Protein AF-A0A349JDR9-F1 (afdb_monomer_lite)

pLDDT: mean 91.57, std 7.96, range [58.31, 98.31]

Structure (mmCIF, N/CA/C/O backbone):
data_AF-A0A349JDR9-F1
#
_entry.id   AF-A0A349JDR9-F1
#
loop_
_atom_site.group_PDB
_atom_site.id
_atom_site.type_symbol
_atom_site.label_atom_id
_atom_site.label_alt_id
_atom_site.label_comp_id
_atom_site.label_asym_id
_atom_site.label_entity_id
_atom_site.label_seq_id
_atom_site.pdbx_PDB_ins_code
_atom_site.Cartn_x
_atom_site.Cartn_y
_atom_site.Cartn_z
_atom_site.occupancy
_atom_site.B_iso_or_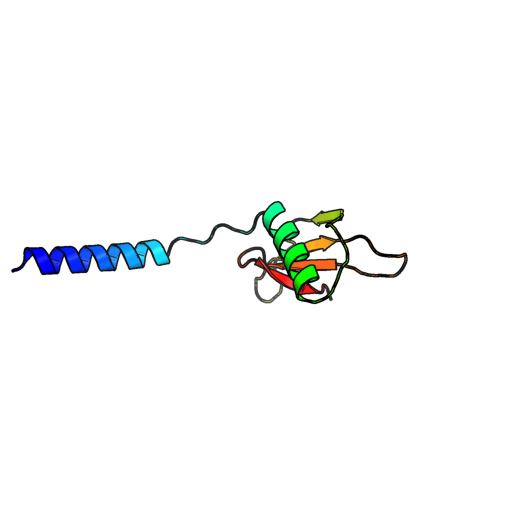equiv
_atom_site.auth_seq_id
_atom_site.auth_comp_id
_atom_site.auth_asym_id
_atom_site.auth_atom_id
_atom_site.pdbx_PDB_model_num
ATOM 1 N N . MET A 1 1 ? -25.700 -19.852 43.201 1.00 58.31 1 MET A N 1
ATOM 2 C CA . MET A 1 1 ? -26.040 -19.527 41.798 1.00 58.31 1 MET A CA 1
ATOM 3 C C . MET A 1 1 ? -25.676 -18.107 41.315 1.00 58.31 1 MET A C 1
ATOM 5 O O . MET A 1 1 ? -25.429 -17.999 40.122 1.00 58.31 1 MET A O 1
ATOM 9 N N . PRO A 1 2 ? -25.545 -17.032 42.132 1.00 69.75 2 PRO A N 1
ATOM 10 C CA . PRO A 1 2 ? -25.261 -15.688 41.583 1.00 69.75 2 PRO A CA 1
ATOM 11 C C . PRO A 1 2 ? -23.809 -15.485 41.102 1.00 69.75 2 PRO A C 1
ATOM 13 O O . PRO A 1 2 ? -23.560 -14.681 40.209 1.00 69.75 2 PRO A O 1
ATOM 16 N N . ARG A 1 3 ? -22.842 -16.245 41.643 1.00 76.75 3 ARG A N 1
ATOM 17 C CA . ARG A 1 3 ? -21.420 -16.156 41.252 1.00 76.75 3 ARG A CA 1
ATOM 18 C C . ARG A 1 3 ? -21.167 -16.539 39.792 1.00 76.75 3 ARG A C 1
ATOM 20 O O . ARG A 1 3 ? -20.358 -15.901 39.132 1.00 76.75 3 ARG A O 1
ATOM 27 N N . 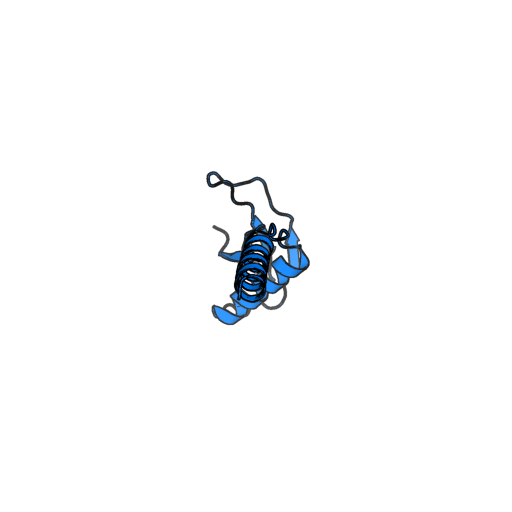THR A 1 4 ? -21.863 -17.554 39.287 1.00 79.75 4 THR A N 1
ATOM 28 C CA . THR A 1 4 ? -21.659 -18.064 37.925 1.00 79.75 4 THR A CA 1
ATOM 29 C C . THR A 1 4 ? -22.161 -17.074 36.873 1.00 79.75 4 THR A C 1
ATOM 31 O O . THR A 1 4 ? -21.489 -16.850 35.873 1.00 79.75 4 THR A O 1
ATOM 34 N N . ALA A 1 5 ? -23.299 -16.421 37.134 1.00 80.88 5 ALA A N 1
ATOM 35 C CA . ALA A 1 5 ? -23.850 -15.388 36.258 1.00 80.88 5 ALA A CA 1
ATOM 36 C C . ALA A 1 5 ? -22.953 -14.138 36.203 1.00 80.88 5 ALA A C 1
ATOM 38 O O . ALA A 1 5 ? -22.698 -13.613 35.124 1.00 80.88 5 ALA A O 1
ATOM 39 N N . ALA A 1 6 ? -22.409 -13.706 37.348 1.00 85.31 6 ALA A N 1
ATOM 40 C CA . ALA A 1 6 ? -21.496 -12.563 37.409 1.00 85.31 6 ALA A CA 1
ATOM 41 C C . ALA A 1 6 ? -20.190 -12.801 36.624 1.00 85.31 6 ALA A C 1
ATOM 43 O O . ALA A 1 6 ? -19.720 -11.906 35.924 1.00 85.31 6 ALA A O 1
ATOM 44 N N . LEU A 1 7 ? -19.630 -14.015 36.692 1.00 89.75 7 LEU A N 1
ATOM 45 C CA . LEU A 1 7 ? -18.429 -14.385 35.934 1.00 89.75 7 LEU A CA 1
ATOM 46 C C . LEU A 1 7 ? -18.678 -14.414 34.420 1.00 89.75 7 LEU A C 1
ATOM 48 O O . LEU A 1 7 ? -17.830 -13.964 33.656 1.00 89.75 7 LEU A O 1
ATOM 52 N N . LEU A 1 8 ? -19.848 -14.894 33.990 1.00 89.12 8 LEU A N 1
ATOM 53 C CA . LEU A 1 8 ? -20.252 -14.895 32.581 1.00 89.12 8 LEU A CA 1
ATOM 54 C C . LEU A 1 8 ? -20.396 -13.475 32.026 1.00 89.12 8 LEU A C 1
ATOM 56 O O . LEU A 1 8 ? -19.863 -13.180 30.960 1.00 89.12 8 LEU A O 1
ATOM 60 N N . VAL A 1 9 ? -21.056 -12.581 32.765 1.00 89.31 9 VAL A N 1
ATOM 61 C CA . VAL A 1 9 ? -21.205 -11.171 32.367 1.00 89.31 9 VAL A CA 1
ATOM 62 C C . VAL A 1 9 ? -19.842 -10.485 32.256 1.00 89.31 9 VAL A C 1
ATOM 64 O O . VAL A 1 9 ? -19.586 -9.789 31.275 1.00 89.31 9 VAL A O 1
ATOM 67 N N . LEU A 1 10 ? -18.942 -10.723 33.214 1.00 88.94 10 LEU A N 1
ATOM 68 C CA . LEU A 1 10 ? -17.587 -10.176 33.175 1.00 88.94 10 LEU A CA 1
ATOM 69 C C . LEU A 1 10 ? -16.786 -10.707 31.975 1.00 88.94 10 LEU A C 1
ATOM 71 O O . LEU A 1 10 ? -16.118 -9.929 31.299 1.00 88.94 10 LEU A O 1
ATOM 75 N N . ALA A 1 11 ? -16.879 -12.006 31.678 1.00 88.06 11 ALA A N 1
ATOM 76 C CA . ALA A 1 11 ? -16.202 -12.610 30.532 1.00 88.06 11 ALA A CA 1
ATOM 77 C C . ALA A 1 11 ? -16.704 -12.034 29.198 1.00 88.06 11 ALA A C 1
ATOM 79 O O . ALA A 1 11 ? -15.896 -11.717 28.329 1.00 88.06 11 ALA A O 1
ATOM 80 N N . VAL A 1 12 ? -18.019 -11.839 29.050 1.00 88.81 12 VAL A N 1
ATOM 81 C CA . VAL A 1 12 ? -18.607 -11.210 27.857 1.00 88.81 12 VAL A CA 1
ATOM 82 C C . VAL A 1 12 ? -18.145 -9.759 27.717 1.00 88.81 12 VAL A C 1
ATOM 84 O O . VAL A 1 12 ? -17.732 -9.356 26.633 1.00 88.81 12 VAL A O 1
ATOM 87 N N . LEU A 1 13 ? -18.137 -8.988 28.808 1.00 86.25 13 LEU A N 1
ATOM 88 C CA . LEU A 1 13 ? -17.634 -7.612 28.796 1.00 86.25 13 LEU A CA 1
ATOM 89 C C . LEU A 1 13 ? -16.155 -7.541 28.392 1.00 86.25 13 LEU A C 1
ATOM 91 O O . LEU A 1 13 ? -15.802 -6.682 27.589 1.00 86.25 13 LEU A O 1
ATOM 95 N N . LEU A 1 14 ? -15.311 -8.460 28.877 1.00 85.62 14 LEU A N 1
ATOM 96 C CA . LEU A 1 14 ? -13.904 -8.537 28.463 1.00 85.62 14 LEU A CA 1
ATOM 97 C C . LEU A 1 14 ? -13.736 -8.852 26.969 1.00 85.62 14 LEU A C 1
ATOM 99 O O . LEU A 1 14 ? -12.837 -8.316 26.328 1.00 85.62 14 LEU A O 1
ATOM 103 N N . GLN A 1 15 ? -14.591 -9.705 26.400 1.00 84.94 15 GLN A N 1
ATOM 104 C CA . GLN A 1 15 ? -14.548 -10.014 24.965 1.00 84.94 15 GLN A CA 1
ATOM 105 C C . GLN A 1 15 ? -14.952 -8.799 24.116 1.00 84.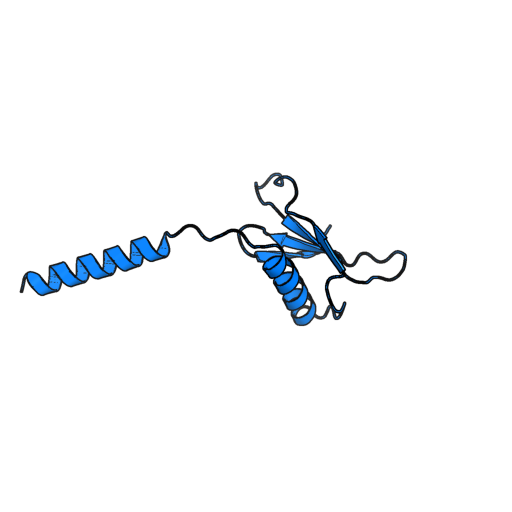94 15 GLN A C 1
ATOM 107 O O . GLN A 1 15 ? -14.328 -8.526 23.092 1.00 84.94 15 GLN A O 1
ATOM 112 N N . ILE A 1 16 ? -15.949 -8.027 24.564 1.00 81.44 16 ILE A N 1
ATOM 113 C CA . ILE A 1 16 ? -16.388 -6.805 23.872 1.00 81.44 16 ILE A CA 1
ATOM 114 C C . ILE A 1 16 ? -15.289 -5.737 23.912 1.00 81.44 16 ILE A C 1
ATOM 116 O O . ILE A 1 16 ? -14.991 -5.125 22.889 1.00 81.44 16 ILE A O 1
ATOM 120 N N . THR A 1 17 ? -14.644 -5.523 25.063 1.00 80.81 17 THR A N 1
ATOM 121 C CA . THR A 1 17 ? -13.585 -4.508 25.175 1.00 80.81 17 THR A CA 1
ATOM 122 C C . THR A 1 17 ? -12.327 -4.882 24.393 1.00 80.81 17 THR A C 1
ATOM 124 O O . THR A 1 17 ? -11.691 -3.995 23.825 1.00 80.81 17 THR A O 1
ATOM 127 N N . ALA A 1 18 ? -11.999 -6.174 24.286 1.00 74.50 18 ALA A N 1
ATOM 128 C CA . ALA A 1 18 ? -10.919 -6.653 23.426 1.00 74.50 18 ALA A CA 1
ATOM 129 C C . ALA A 1 18 ? -11.221 -6.442 21.929 1.00 74.50 18 ALA A C 1
ATOM 131 O O . ALA A 1 18 ? -10.335 -6.051 21.171 1.00 74.50 18 ALA A O 1
ATOM 132 N N . ALA A 1 19 ? -12.473 -6.627 21.498 1.00 72.88 19 ALA A N 1
ATOM 133 C CA . ALA A 1 19 ? -12.884 -6.414 20.107 1.00 72.88 19 ALA A CA 1
ATOM 134 C C . ALA A 1 19 ? -12.893 -4.931 19.679 1.00 72.88 19 ALA A C 1
ATOM 136 O O . ALA A 1 19 ? -12.839 -4.636 18.486 1.00 72.88 19 ALA A O 1
ATOM 137 N N . CYS A 1 20 ? -12.942 -3.996 20.633 1.00 75.56 20 CYS A N 1
ATOM 138 C CA . CYS A 1 20 ? -12.933 -2.553 20.375 1.00 75.56 20 CYS A CA 1
ATOM 139 C C . CYS A 1 20 ? -11.537 -1.916 20.419 1.00 75.56 20 CYS A C 1
ATOM 141 O O . CYS A 1 20 ? -11.434 -0.688 20.371 1.00 75.56 20 CYS A O 1
ATOM 143 N N . GLN A 1 21 ? -10.460 -2.701 20.526 1.00 74.19 21 GLN A N 1
ATOM 144 C CA . GLN A 1 21 ? -9.123 -2.117 20.510 1.00 74.19 21 GLN A CA 1
ATOM 145 C C . GLN A 1 21 ? -8.844 -1.460 19.148 1.00 74.19 21 GLN A C 1
ATOM 147 O O . GLN A 1 21 ? -9.071 -2.083 18.106 1.00 74.19 21 GLN A O 1
ATOM 152 N N . PRO A 1 22 ? -8.358 -0.204 19.128 1.00 75.75 22 PRO A N 1
ATOM 153 C CA . PRO A 1 22 ? -8.024 0.467 17.884 1.00 75.75 22 PRO A CA 1
ATOM 154 C C . PRO A 1 22 ? -6.936 -0.332 17.171 1.00 75.75 22 PRO A C 1
ATOM 156 O O . PRO A 1 22 ? -5.878 -0.618 17.735 1.00 75.75 22 PRO A O 1
ATOM 159 N N . ARG A 1 23 ? -7.208 -0.713 15.921 1.00 79.88 23 ARG A N 1
ATOM 160 C CA . ARG A 1 23 ? -6.222 -1.390 15.084 1.00 79.88 23 ARG A CA 1
ATOM 161 C C . ARG A 1 23 ? -5.035 -0.451 14.886 1.00 79.88 23 ARG A C 1
ATOM 163 O O . ARG A 1 23 ? -5.219 0.710 14.523 1.00 79.88 23 ARG A O 1
ATOM 170 N N . MET A 1 24 ? -3.825 -0.952 15.120 1.00 88.12 24 MET A N 1
ATOM 171 C CA . MET A 1 24 ? -2.625 -0.188 14.796 1.00 88.12 24 MET A CA 1
ATOM 172 C C . MET A 1 24 ? -2.566 0.061 13.281 1.00 88.12 24 MET A C 1
ATOM 174 O O . MET A 1 24 ? -2.882 -0.852 12.511 1.00 88.12 24 MET A O 1
ATOM 178 N N . PRO A 1 25 ? -2.164 1.266 12.843 1.00 91.56 25 PRO A N 1
ATOM 179 C CA . PRO A 1 25 ? -1.951 1.538 11.431 1.00 91.56 25 PRO A CA 1
ATOM 180 C C . PRO A 1 25 ? -0.912 0.592 10.829 1.00 91.56 25 PRO A C 1
ATOM 182 O O . PRO A 1 25 ? 0.060 0.216 11.485 1.00 91.56 25 PRO A O 1
ATOM 185 N N . VAL A 1 26 ? -1.104 0.269 9.556 1.00 96.56 26 VAL A N 1
ATOM 186 C CA . VAL A 1 26 ? -0.179 -0.523 8.748 1.00 96.56 26 VAL A CA 1
ATOM 187 C C . VAL A 1 26 ? 1.156 0.205 8.654 1.00 96.56 26 VAL A C 1
ATOM 189 O O . VAL A 1 26 ? 1.235 1.354 8.210 1.00 96.56 26 VAL A O 1
ATOM 192 N N . THR A 1 27 ? 2.219 -0.484 9.048 1.00 97.56 27 THR A N 1
ATOM 193 C CA . THR A 1 27 ? 3.598 -0.011 8.937 1.00 97.56 27 THR A CA 1
ATOM 194 C C . THR A 1 27 ? 4.107 -0.093 7.496 1.00 97.56 27 THR A C 1
ATOM 196 O O . THR A 1 27 ? 3.572 -0.813 6.654 1.00 97.56 27 THR A O 1
ATOM 199 N N . ARG A 1 28 ? 5.222 0.590 7.207 1.00 97.88 28 ARG A N 1
ATOM 200 C CA . ARG A 1 28 ? 5.891 0.521 5.895 1.00 97.88 28 ARG A CA 1
ATOM 201 C C . ARG A 1 28 ? 6.206 -0.922 5.469 1.00 97.88 28 ARG A C 1
ATOM 203 O O . ARG A 1 28 ? 6.020 -1.273 4.309 1.00 97.88 28 ARG A O 1
ATOM 210 N N . ILE A 1 29 ? 6.692 -1.743 6.403 1.00 97.75 29 ILE A N 1
ATOM 211 C CA . ILE A 1 29 ? 7.095 -3.134 6.138 1.00 97.75 29 ILE A CA 1
ATOM 212 C C . ILE A 1 29 ? 5.868 -3.998 5.836 1.00 97.75 29 ILE A C 1
ATOM 214 O O . ILE A 1 29 ? 5.883 -4.801 4.900 1.00 97.75 29 ILE A O 1
ATOM 218 N N . GLU A 1 30 ? 4.789 -3.811 6.594 1.00 98.12 30 GLU A N 1
ATOM 219 C CA . GLU A 1 30 ? 3.525 -4.509 6.358 1.00 98.12 30 GLU A CA 1
ATOM 220 C C . GLU A 1 30 ? 2.900 -4.098 5.024 1.00 98.12 30 GLU A C 1
ATOM 222 O O . GLU A 1 30 ? 2.411 -4.964 4.307 1.00 98.12 30 GLU A O 1
ATOM 227 N N . ALA A 1 31 ? 2.978 -2.819 4.641 1.00 98.31 31 ALA A N 1
ATOM 228 C CA . ALA A 1 31 ? 2.505 -2.350 3.342 1.00 98.31 31 ALA A CA 1
ATOM 229 C C . ALA A 1 31 ? 3.268 -3.009 2.179 1.00 98.31 31 ALA A C 1
ATOM 231 O O . ALA A 1 31 ? 2.648 -3.536 1.255 1.00 98.31 31 ALA A O 1
ATOM 232 N N . ALA A 1 32 ? 4.602 -3.052 2.246 1.00 98.31 32 ALA A N 1
ATOM 233 C CA . ALA A 1 32 ? 5.427 -3.727 1.243 1.00 98.31 32 ALA A CA 1
ATOM 234 C C . ALA A 1 32 ? 5.101 -5.232 1.150 1.00 98.31 32 ALA A C 1
ATOM 236 O O . ALA A 1 32 ? 4.931 -5.777 0.057 1.00 98.31 32 ALA A O 1
ATOM 237 N N . SER A 1 33 ? 4.942 -5.889 2.303 1.00 98.00 33 SER A N 1
ATOM 238 C CA . SER A 1 33 ? 4.595 -7.314 2.386 1.00 98.00 33 SER A CA 1
ATOM 239 C C . SER A 1 33 ? 3.191 -7.597 1.845 1.00 98.00 33 SER A C 1
ATOM 241 O O . SER A 1 33 ? 2.997 -8.552 1.095 1.00 98.00 33 SER A O 1
ATOM 243 N N . ALA A 1 34 ? 2.213 -6.751 2.177 1.00 98.00 34 ALA A N 1
ATOM 244 C CA . ALA A 1 34 ? 0.841 -6.855 1.692 1.00 98.00 34 ALA A CA 1
ATOM 245 C C . ALA A 1 34 ? 0.767 -6.687 0.171 1.00 98.00 34 ALA A C 1
ATOM 247 O O . ALA A 1 34 ? 0.122 -7.495 -0.495 1.00 98.00 34 ALA A O 1
ATOM 248 N N . ALA A 1 35 ? 1.477 -5.699 -0.384 1.00 98.19 35 ALA A N 1
ATOM 249 C CA . ALA A 1 35 ? 1.562 -5.497 -1.827 1.00 98.19 35 ALA A CA 1
ATOM 250 C C . ALA A 1 35 ? 2.184 -6.710 -2.533 1.00 98.19 35 ALA A C 1
ATOM 252 O O . ALA A 1 35 ? 1.604 -7.218 -3.487 1.00 98.19 35 ALA A O 1
ATOM 253 N N . ARG A 1 36 ? 3.314 -7.230 -2.037 1.00 97.81 36 ARG A N 1
ATOM 254 C CA . ARG A 1 36 ? 3.963 -8.425 -2.604 1.00 97.81 36 ARG A CA 1
ATOM 255 C C . ARG A 1 36 ? 3.049 -9.651 -2.563 1.00 97.81 36 ARG A C 1
ATOM 257 O O . ARG A 1 36 ? 2.917 -10.355 -3.559 1.00 97.81 36 ARG A O 1
ATOM 264 N N . ASN A 1 37 ? 2.393 -9.892 -1.429 1.00 97.44 37 ASN A N 1
ATOM 265 C CA . A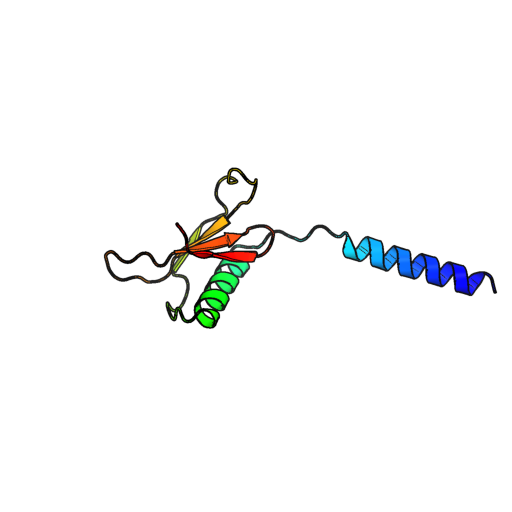SN A 1 37 ? 1.464 -11.011 -1.274 1.00 97.44 37 ASN A CA 1
ATOM 266 C C . ASN A 1 37 ? 0.259 -10.881 -2.208 1.00 97.44 37 ASN A C 1
ATOM 268 O O . ASN A 1 37 ? -0.172 -11.872 -2.795 1.00 97.44 37 ASN A O 1
ATOM 272 N N . TRP A 1 38 ? -0.269 -9.666 -2.368 1.00 97.56 38 TRP A N 1
ATOM 273 C CA . TRP A 1 38 ? -1.333 -9.387 -3.323 1.00 97.56 38 TRP A CA 1
ATOM 274 C C . TRP A 1 38 ? -0.879 -9.668 -4.759 1.00 97.56 38 TRP A C 1
ATOM 276 O O . TRP A 1 38 ? -1.552 -10.427 -5.445 1.00 97.56 38 TRP A O 1
ATOM 286 N N . CYS A 1 39 ? 0.286 -9.158 -5.170 1.00 96.56 39 CYS A N 1
ATOM 287 C CA . CYS A 1 39 ? 0.855 -9.386 -6.499 1.00 96.56 39 CYS A CA 1
ATOM 288 C C . CYS A 1 39 ? 1.003 -10.883 -6.815 1.00 96.56 39 CYS A C 1
ATOM 290 O O . CYS A 1 39 ? 0.571 -11.343 -7.867 1.00 96.56 39 CYS A O 1
ATOM 292 N N . LEU A 1 40 ? 1.548 -11.671 -5.881 1.00 96.00 40 LEU A N 1
ATOM 293 C CA . LEU A 1 40 ? 1.677 -13.123 -6.049 1.00 96.00 40 LEU A CA 1
ATOM 294 C C . LEU A 1 40 ? 0.318 -13.820 -6.178 1.00 96.00 40 LEU A C 1
ATOM 296 O O . LEU A 1 40 ? 0.162 -14.716 -7.003 1.00 96.00 40 LEU A O 1
ATOM 300 N N . ARG A 1 41 ? -0.664 -13.406 -5.371 1.00 96.88 41 ARG A N 1
ATOM 301 C CA . ARG A 1 41 ? -2.016 -13.972 -5.386 1.00 96.88 41 ARG A CA 1
ATOM 302 C C . ARG A 1 41 ? -2.775 -13.638 -6.672 1.00 96.88 41 ARG A C 1
ATOM 304 O O . ARG A 1 41 ? -3.510 -14.487 -7.159 1.00 96.88 41 ARG A O 1
ATOM 311 N N . ASP A 1 42 ? -2.616 -12.422 -7.188 1.00 96.06 42 ASP A N 1
ATOM 312 C CA . ASP A 1 42 ? -3.362 -11.901 -8.344 1.00 96.06 42 ASP A CA 1
ATOM 313 C C . ASP A 1 42 ? -2.686 -12.214 -9.694 1.00 96.06 42 ASP A C 1
ATOM 315 O O . ASP A 1 42 ? -3.178 -11.830 -10.749 1.00 96.06 42 ASP A O 1
ATOM 319 N N . GLY A 1 43 ? -1.560 -12.938 -9.685 1.00 95.12 43 GLY A N 1
ATOM 320 C CA . GLY A 1 43 ? -0.861 -13.338 -10.911 1.00 95.12 43 GLY A CA 1
ATOM 321 C C . GLY A 1 43 ? 0.048 -12.254 -11.500 1.00 95.12 43 GLY A C 1
ATOM 322 O O . GLY A 1 43 ? 0.316 -12.250 -12.699 1.00 95.12 43 GLY A O 1
ATOM 323 N N . HIS A 1 44 ? 0.561 -11.356 -10.661 1.00 93.81 44 HIS A N 1
ATOM 324 C CA . HIS A 1 44 ? 1.506 -10.297 -11.011 1.00 93.81 44 HIS A CA 1
ATOM 325 C C . HIS A 1 44 ? 2.907 -10.598 -10.440 1.00 93.81 44 HIS A C 1
ATOM 327 O O . HIS A 1 44 ? 3.269 -10.073 -9.387 1.00 93.81 44 HIS A O 1
ATOM 333 N N . PRO A 1 45 ? 3.740 -11.440 -11.082 1.00 92.00 45 PRO A N 1
ATOM 334 C CA . PRO A 1 45 ? 5.041 -11.849 -10.543 1.00 92.00 45 PRO A CA 1
ATOM 335 C C . PRO A 1 45 ? 6.120 -10.761 -10.718 1.00 92.00 45 PRO A C 1
ATOM 337 O O . PRO A 1 45 ? 7.159 -10.984 -11.329 1.00 92.00 45 PRO A O 1
ATOM 340 N N . TRP A 1 46 ? 5.888 -9.562 -10.182 1.00 94.31 46 TRP A N 1
ATOM 341 C CA . TRP A 1 46 ? 6.770 -8.395 -10.334 1.00 94.31 46 TRP A CA 1
ATOM 342 C C . TRP A 1 46 ? 8.014 -8.413 -9.433 1.00 94.31 46 TRP A C 1
ATOM 344 O O . TRP A 1 46 ? 8.803 -7.471 -9.459 1.00 94.31 46 TRP A O 1
ATOM 354 N N . GLY A 1 47 ? 8.195 -9.475 -8.646 1.00 94.12 47 GLY A N 1
ATOM 355 C CA . GLY A 1 47 ? 9.310 -9.620 -7.716 1.00 94.12 47 GLY A CA 1
ATOM 356 C C . GLY A 1 47 ? 9.123 -8.809 -6.434 1.00 94.12 47 GLY A C 1
ATOM 357 O O . GLY A 1 47 ? 8.005 -8.653 -5.935 1.00 94.12 47 GLY A O 1
ATOM 358 N N . ASP A 1 48 ? 10.235 -8.333 -5.879 1.00 96.38 48 ASP A N 1
ATOM 359 C CA . ASP A 1 48 ? 10.237 -7.598 -4.619 1.00 96.38 48 ASP A CA 1
ATOM 360 C C . ASP A 1 48 ? 9.968 -6.093 -4.829 1.00 96.38 48 ASP A C 1
ATOM 362 O O . ASP A 1 48 ? 10.346 -5.525 -5.860 1.00 96.38 48 ASP A O 1
ATOM 366 N N . PRO A 1 49 ? 9.311 -5.423 -3.862 1.00 97.19 49 PRO A N 1
ATOM 367 C CA . PRO A 1 49 ? 9.165 -3.973 -3.878 1.00 97.19 49 PRO A CA 1
ATOM 368 C C . PRO A 1 49 ? 10.520 -3.258 -3.903 1.00 97.19 49 PRO A C 1
ATOM 370 O O . PRO A 1 49 ? 11.409 -3.577 -3.116 1.00 97.19 49 PRO A O 1
ATOM 373 N N . VAL A 1 50 ? 10.647 -2.237 -4.750 1.00 97.31 50 VAL A N 1
ATOM 374 C CA . VAL A 1 50 ? 11.849 -1.385 -4.827 1.00 97.31 50 VAL A CA 1
ATOM 375 C C . VAL A 1 50 ? 11.740 -0.153 -3.941 1.00 97.31 50 VAL A C 1
ATOM 377 O O . VAL A 1 50 ? 12.740 0.369 -3.457 1.00 97.31 50 VAL A O 1
ATOM 380 N N . GLU A 1 51 ? 10.515 0.321 -3.717 1.00 97.44 51 GLU A N 1
ATOM 381 C CA . GLU A 1 51 ? 10.258 1.514 -2.925 1.00 97.44 51 GLU A CA 1
ATOM 382 C C . GLU A 1 51 ? 8.897 1.414 -2.239 1.00 97.44 51 GLU A C 1
ATOM 384 O O . GLU A 1 51 ? 7.923 0.909 -2.800 1.00 97.44 51 GLU A O 1
ATOM 389 N N . THR A 1 52 ? 8.815 1.926 -1.013 1.00 98.12 52 THR A N 1
ATOM 390 C CA . THR A 1 52 ? 7.548 2.124 -0.309 1.00 98.12 52 THR A CA 1
ATOM 391 C C . THR A 1 52 ? 7.518 3.516 0.298 1.00 98.12 52 THR A C 1
ATOM 393 O O . THR A 1 52 ? 8.179 3.794 1.304 1.00 98.12 52 THR A O 1
ATOM 396 N N . THR A 1 53 ? 6.748 4.397 -0.329 1.00 97.94 53 THR A N 1
ATOM 397 C CA . THR A 1 53 ? 6.543 5.772 0.121 1.00 97.94 53 THR A CA 1
ATOM 398 C C . THR A 1 53 ? 5.374 5.817 1.104 1.00 97.94 53 THR A C 1
ATOM 400 O O . THR A 1 53 ? 4.426 5.039 0.975 1.00 97.94 53 THR A O 1
ATOM 403 N N . GLY A 1 54 ? 5.473 6.715 2.093 1.00 94.38 54 GLY A N 1
ATOM 404 C CA . GLY A 1 54 ? 4.485 6.913 3.158 1.00 94.38 54 GLY A CA 1
ATOM 405 C C . GLY A 1 54 ? 3.041 7.046 2.669 1.00 94.38 54 GLY A C 1
ATOM 406 O O . GLY A 1 54 ? 2.822 7.319 1.485 1.00 94.38 54 GLY A O 1
ATOM 407 N N . PRO A 1 55 ? 2.054 6.893 3.570 1.00 95.19 55 PRO A N 1
ATOM 408 C CA . PRO A 1 55 ? 0.691 7.248 3.240 1.00 95.19 55 PRO A CA 1
ATOM 409 C C . PRO A 1 55 ? 0.657 8.713 2.810 1.00 95.19 55 PRO A C 1
ATOM 411 O O . PRO A 1 55 ? 1.164 9.570 3.534 1.00 95.19 55 PRO A O 1
ATOM 414 N N . GLY A 1 56 ? 0.105 8.979 1.629 1.00 91.44 56 GLY A N 1
ATOM 415 C CA . GLY A 1 56 ? -0.139 10.348 1.185 1.00 91.44 56 GLY A CA 1
ATOM 416 C C . GLY A 1 56 ? -1.256 11.024 1.983 1.00 91.44 56 GLY A C 1
ATOM 417 O O . GLY A 1 56 ? -1.794 10.465 2.946 1.00 91.44 56 GLY A O 1
ATOM 418 N N . GLU A 1 57 ? -1.633 12.217 1.530 1.00 94.50 57 GLU A N 1
ATOM 419 C CA . GLU A 1 57 ? -2.843 12.892 1.997 1.00 94.50 57 GLU A CA 1
ATOM 420 C C . GLU A 1 57 ? -4.078 11.986 1.828 1.00 94.50 57 GLU A C 1
ATOM 422 O O . GLU A 1 57 ? -4.126 11.172 0.895 1.00 94.50 57 GLU A O 1
ATOM 427 N N . PRO A 1 58 ? -5.068 12.085 2.731 1.00 95.50 58 PRO A N 1
ATOM 428 C CA . PRO A 1 58 ? -6.299 11.323 2.607 1.00 95.50 58 PRO A CA 1
ATOM 429 C C . PRO A 1 58 ? -7.035 11.673 1.309 1.00 95.50 58 PRO A C 1
ATOM 431 O O . PRO A 1 58 ? -7.107 12.832 0.900 1.00 95.50 58 PRO A O 1
ATOM 434 N N . GLU A 1 59 ? -7.613 10.657 0.673 1.00 94.00 59 GLU A N 1
ATOM 435 C CA . GLU A 1 59 ? -8.512 10.831 -0.467 1.00 94.00 59 GLU A CA 1
ATOM 436 C C . GLU A 1 59 ? -9.855 11.434 -0.022 1.00 94.00 59 GLU A C 1
ATOM 438 O O . GLU A 1 59 ? -10.123 11.615 1.167 1.00 94.00 59 GLU A O 1
ATOM 443 N N . ALA A 1 60 ? -10.742 11.716 -0.981 1.00 94.56 60 ALA A N 1
ATOM 444 C CA . ALA A 1 60 ? -12.070 12.269 -0.703 1.00 94.56 60 ALA A CA 1
ATOM 445 C C . ALA A 1 60 ? -12.925 11.390 0.235 1.00 94.56 60 ALA A C 1
ATOM 447 O O . ALA A 1 60 ? -13.821 11.899 0.904 1.00 94.56 60 ALA A O 1
ATOM 448 N N . ASP A 1 61 ? -12.649 10.083 0.305 1.00 93.06 61 ASP A N 1
ATOM 449 C CA . ASP A 1 61 ? -13.307 9.135 1.213 1.00 93.06 61 ASP A CA 1
ATOM 450 C C . ASP A 1 61 ? -12.604 9.002 2.583 1.00 93.06 61 ASP A C 1
ATOM 452 O O . ASP A 1 61 ? -12.971 8.149 3.394 1.00 93.06 61 ASP A O 1
ATOM 456 N N . GLY A 1 62 ? -11.589 9.832 2.843 1.00 94.81 62 GLY A N 1
ATOM 457 C CA . GLY A 1 62 ? -10.798 9.849 4.072 1.00 94.81 62 GLY A CA 1
ATOM 458 C C . GLY A 1 62 ? -9.710 8.775 4.146 1.00 94.81 62 GLY A C 1
ATOM 459 O O . GLY A 1 62 ? -8.955 8.744 5.121 1.00 94.81 62 GLY A O 1
ATOM 460 N N . ARG A 1 63 ? -9.592 7.889 3.147 1.00 94.88 63 ARG A N 1
ATOM 461 C CA . ARG A 1 63 ? -8.600 6.808 3.163 1.00 94.88 63 ARG A CA 1
ATOM 462 C C . ARG A 1 63 ? -7.222 7.326 2.794 1.00 94.88 63 ARG A C 1
ATOM 464 O O . ARG A 1 63 ? -7.060 8.111 1.865 1.00 94.88 63 ARG A O 1
ATOM 471 N N . ARG A 1 64 ? -6.208 6.809 3.482 1.00 96.44 64 ARG A N 1
ATOM 472 C CA . ARG A 1 64 ? -4.796 7.067 3.181 1.00 96.44 64 ARG A CA 1
ATOM 473 C C . ARG A 1 64 ? -4.157 5.815 2.607 1.00 96.44 64 ARG A C 1
ATOM 475 O O . ARG A 1 64 ? -4.476 4.699 3.026 1.00 96.44 64 ARG A O 1
ATOM 482 N N . TRP A 1 65 ? -3.224 6.002 1.683 1.00 97.62 65 TRP A N 1
ATOM 483 C CA . TRP A 1 65 ? -2.633 4.905 0.924 1.00 97.62 65 TRP A CA 1
ATOM 484 C C . TRP A 1 65 ? -1.116 5.006 0.889 1.00 97.62 65 TRP A C 1
ATOM 486 O O . TRP A 1 65 ? -0.566 6.003 0.421 1.00 97.62 65 TRP A O 1
ATOM 496 N N . TRP A 1 66 ? -0.444 3.948 1.337 1.00 98.19 66 TRP A N 1
ATOM 497 C CA . TRP A 1 66 ? 0.957 3.698 1.020 1.00 98.19 66 TRP A CA 1
ATOM 498 C C . TRP A 1 66 ? 1.105 3.484 -0.483 1.00 98.19 66 TRP A C 1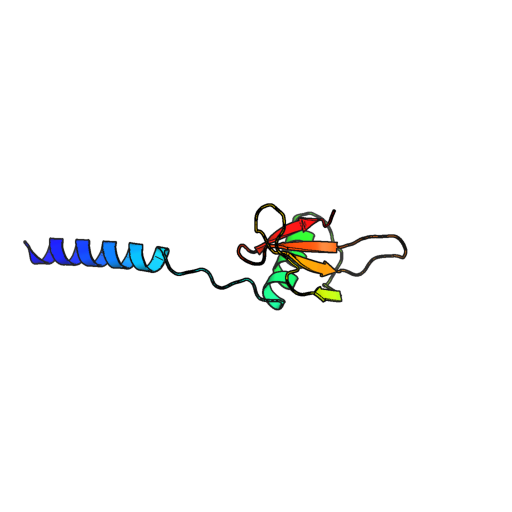
ATOM 500 O O . TRP A 1 66 ? 0.260 2.831 -1.094 1.00 98.19 66 TRP A O 1
ATOM 510 N N . THR A 1 67 ? 2.194 3.982 -1.064 1.00 98.06 67 THR A N 1
ATOM 511 C CA . THR A 1 67 ? 2.539 3.722 -2.469 1.00 98.06 67 THR A CA 1
ATOM 512 C C . THR A 1 67 ? 3.719 2.765 -2.520 1.00 98.06 67 THR A C 1
ATOM 514 O O . THR A 1 67 ? 4.792 3.081 -2.009 1.00 98.06 67 THR A O 1
ATOM 517 N N . VAL A 1 68 ? 3.525 1.603 -3.140 1.00 98.25 68 VAL A N 1
ATOM 518 C CA . VAL A 1 68 ? 4.536 0.553 -3.277 1.00 98.25 68 VAL A CA 1
ATOM 519 C C . VAL A 1 68 ? 4.896 0.403 -4.749 1.00 98.25 68 VAL A C 1
ATOM 521 O O . VAL A 1 68 ? 4.031 0.118 -5.578 1.00 98.25 68 VAL A O 1
ATOM 524 N N . ARG A 1 69 ? 6.170 0.610 -5.083 1.00 97.44 69 ARG A N 1
ATOM 525 C CA . ARG A 1 69 ? 6.694 0.467 -6.447 1.00 97.44 69 ARG A CA 1
ATOM 526 C C . ARG A 1 69 ? 7.446 -0.849 -6.587 1.00 97.44 69 ARG A C 1
ATOM 528 O O . ARG A 1 69 ? 8.149 -1.257 -5.664 1.00 97.44 69 ARG A O 1
ATOM 535 N N . PHE A 1 70 ? 7.337 -1.466 -7.755 1.00 97.50 70 PHE A N 1
ATOM 536 C CA . PHE A 1 70 ? 8.082 -2.664 -8.146 1.00 97.50 70 PHE A CA 1
ATOM 537 C C . PHE A 1 70 ? 8.981 -2.363 -9.348 1.00 97.50 70 PHE A C 1
ATOM 539 O O . PHE A 1 70 ? 8.807 -1.345 -10.022 1.00 97.50 70 PHE A O 1
ATOM 546 N N . HIS A 1 71 ? 9.928 -3.259 -9.630 1.00 94.44 71 HIS A N 1
ATOM 547 C CA . HIS A 1 71 ? 10.715 -3.199 -10.860 1.00 94.44 71 HIS A CA 1
ATOM 548 C C . HIS A 1 71 ? 9.802 -3.264 -12.084 1.00 94.44 71 HIS A C 1
ATOM 550 O O . HIS A 1 71 ? 9.006 -4.196 -12.213 1.00 94.44 71 HIS A O 1
ATOM 556 N N . ALA A 1 72 ? 9.952 -2.297 -12.985 1.00 91.62 72 ALA A N 1
ATOM 557 C CA . ALA A 1 72 ? 9.192 -2.178 -14.219 1.00 91.62 72 ALA A CA 1
ATOM 558 C C . ALA A 1 72 ? 10.129 -1.803 -15.373 1.00 91.62 72 ALA A C 1
ATOM 560 O O . ALA A 1 72 ? 11.135 -1.123 -15.154 1.00 91.62 72 ALA A O 1
ATOM 561 N N . GLU A 1 73 ? 9.790 -2.241 -16.584 1.00 89.44 73 GLU A N 1
ATOM 562 C CA . GLU A 1 73 ? 10.480 -1.801 -17.797 1.00 89.44 73 GLU A CA 1
ATOM 563 C C . GLU A 1 73 ? 10.195 -0.311 -18.071 1.00 89.44 73 GLU A C 1
ATOM 565 O O . GLU A 1 73 ? 9.186 0.230 -17.599 1.00 89.44 73 GLU A O 1
ATOM 570 N N . PRO A 1 74 ? 11.043 0.390 -18.845 1.00 86.50 74 PRO A N 1
ATOM 571 C CA . PRO A 1 74 ? 10.772 1.768 -19.239 1.00 86.50 74 PRO A CA 1
ATOM 572 C C . PRO A 1 74 ? 9.388 1.914 -19.894 1.00 86.50 74 PRO A C 1
ATOM 574 O O . PRO A 1 74 ? 9.098 1.289 -20.911 1.00 86.50 74 PRO A O 1
ATOM 577 N N . GLY A 1 75 ? 8.532 2.758 -19.310 1.00 82.44 75 GLY A N 1
ATOM 578 C CA . GLY A 1 75 ? 7.157 2.988 -19.776 1.00 82.44 75 GLY A CA 1
ATOM 579 C C . GLY A 1 75 ? 6.090 2.107 -19.114 1.00 82.44 75 GLY A C 1
ATOM 580 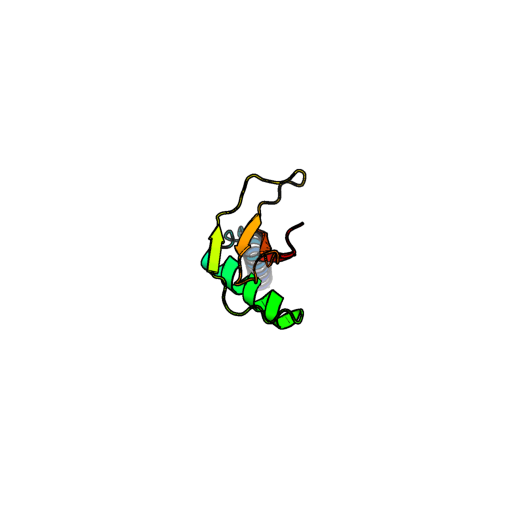O O . GLY A 1 75 ? 4.903 2.355 -19.310 1.00 82.44 75 GLY A O 1
ATOM 581 N N . GLU A 1 76 ? 6.476 1.133 -18.287 1.00 88.00 76 GLU A N 1
ATOM 582 C CA . GLU A 1 76 ? 5.549 0.298 -17.525 1.00 88.00 76 GLU A CA 1
ATOM 583 C C . GLU A 1 76 ? 5.358 0.845 -16.099 1.00 88.00 76 GLU A C 1
ATOM 585 O O . GLU A 1 76 ? 6.309 1.230 -15.415 1.00 88.00 76 GLU A O 1
ATOM 590 N N . LYS A 1 77 ? 4.109 0.872 -15.618 1.00 87.38 77 LYS A N 1
ATOM 591 C CA . LYS A 1 77 ? 3.780 1.303 -14.253 1.00 87.38 77 LYS A CA 1
ATOM 592 C C . LYS A 1 77 ? 3.389 0.099 -13.402 1.00 87.38 77 LYS A C 1
ATOM 594 O O . LYS A 1 77 ? 2.249 -0.347 -13.436 1.00 87.38 77 LYS A O 1
ATOM 599 N N . ARG A 1 78 ? 4.322 -0.386 -12.580 1.00 95.62 78 ARG A N 1
ATOM 600 C CA . ARG A 1 78 ? 4.056 -1.421 -11.565 1.00 95.62 78 ARG A CA 1
ATOM 601 C C . ARG A 1 78 ? 4.008 -0.795 -10.186 1.00 95.62 78 ARG A C 1
ATOM 603 O O . ARG A 1 78 ? 4.981 -0.793 -9.430 1.00 95.62 78 ARG A O 1
ATOM 610 N N . VAL A 1 79 ? 2.866 -0.180 -9.906 1.00 97.00 79 VAL A N 1
ATOM 611 C CA . VAL A 1 79 ? 2.627 0.536 -8.657 1.00 97.00 79 VAL A CA 1
ATOM 612 C C . VAL A 1 79 ? 1.341 0.033 -8.031 1.00 97.00 79 VAL A C 1
ATOM 614 O O . VAL A 1 79 ? 0.291 -0.024 -8.669 1.00 97.00 79 VAL A O 1
ATOM 617 N N . VAL A 1 80 ? 1.443 -0.301 -6.755 1.00 97.69 80 VAL A N 1
ATOM 618 C CA . VAL A 1 80 ? 0.353 -0.792 -5.926 1.00 97.69 80 VAL A CA 1
ATOM 619 C C . VAL A 1 80 ? 0.137 0.190 -4.789 1.00 97.69 80 VAL A C 1
ATOM 621 O O . VAL A 1 80 ? 1.083 0.783 -4.271 1.00 97.69 80 VAL A O 1
ATOM 624 N N . GLN A 1 81 ? -1.114 0.360 -4.389 1.00 98.06 81 GLN A N 1
ATOM 625 C CA . GLN A 1 81 ? -1.482 1.144 -3.225 1.00 98.06 81 GLN A CA 1
ATOM 626 C C . GLN A 1 81 ? -2.018 0.243 -2.121 1.00 98.06 81 GLN A C 1
ATOM 628 O O . GLN A 1 81 ? -2.813 -0.661 -2.381 1.00 98.06 81 GLN A O 1
ATOM 633 N N . VAL A 1 82 ? -1.589 0.506 -0.884 1.00 98.25 82 VAL A N 1
ATOM 634 C CA . VAL A 1 82 ? -2.008 -0.253 0.302 1.00 98.25 82 VAL A CA 1
ATOM 635 C C . VAL A 1 82 ? -2.633 0.683 1.326 1.00 98.25 82 VAL A C 1
ATOM 637 O O . VAL A 1 82 ? -2.013 1.658 1.744 1.00 98.25 82 VAL A O 1
ATOM 640 N N . ASN A 1 83 ? -3.867 0.398 1.730 1.00 97.62 83 ASN A N 1
ATOM 641 C CA . ASN A 1 83 ? -4.607 1.211 2.682 1.00 97.62 83 ASN A CA 1
ATOM 642 C C . ASN A 1 83 ? -3.890 1.222 4.038 1.00 97.62 83 ASN A C 1
ATOM 644 O O . ASN A 1 83 ? -3.583 0.165 4.594 1.00 97.62 83 ASN A O 1
ATOM 648 N N . ALA A 1 84 ? -3.642 2.417 4.568 1.00 97.31 84 ALA A N 1
ATOM 649 C CA . ALA A 1 84 ? -2.844 2.616 5.773 1.00 97.31 84 ALA A CA 1
ATOM 650 C C . ALA A 1 84 ? -3.505 2.088 7.053 1.00 97.31 84 ALA A C 1
ATOM 652 O O . ALA A 1 84 ? -2.805 1.848 8.031 1.00 97.31 84 ALA A O 1
ATOM 653 N N . ASP A 1 85 ? -4.820 1.884 7.056 1.00 95.00 85 ASP A N 1
ATOM 654 C CA . ASP A 1 85 ? -5.561 1.475 8.249 1.00 95.00 85 ASP A CA 1
ATOM 655 C C . ASP A 1 85 ? -5.989 -0.003 8.167 1.00 95.00 85 ASP A C 1
ATOM 657 O O . ASP A 1 85 ? -6.026 -0.713 9.172 1.00 95.00 85 ASP A O 1
ATOM 661 N N . THR A 1 86 ? -6.273 -0.506 6.960 1.00 94.88 86 THR A N 1
ATOM 662 C CA . THR A 1 86 ? -6.838 -1.852 6.759 1.00 94.88 86 THR A CA 1
ATOM 663 C C . THR A 1 86 ? -5.899 -2.843 6.074 1.00 94.88 86 THR A C 1
ATOM 665 O O . THR A 1 86 ? -6.134 -4.048 6.159 1.00 94.88 86 THR A O 1
ATOM 668 N N . GLY A 1 87 ? -4.858 -2.371 5.382 1.00 96.19 87 GLY A N 1
ATOM 669 C CA . GLY A 1 87 ? -3.968 -3.215 4.577 1.00 96.19 87 GLY A CA 1
ATOM 670 C C . GLY A 1 87 ? -4.576 -3.694 3.256 1.00 96.19 87 GLY A C 1
ATOM 671 O O . GLY A 1 87 ? -3.984 -4.532 2.581 1.00 96.19 87 GLY A O 1
ATOM 672 N N . TRP A 1 88 ? -5.750 -3.180 2.874 1.00 96.12 88 TRP A N 1
ATOM 673 C CA . TRP A 1 88 ? -6.358 -3.473 1.577 1.00 96.12 88 TRP A CA 1
ATOM 674 C C . TRP A 1 88 ? -5.495 -2.962 0.436 1.00 96.12 88 TRP A C 1
ATOM 676 O O . TRP A 1 88 ? -4.916 -1.883 0.522 1.00 96.12 88 TRP A O 1
ATOM 686 N N . VAL A 1 89 ? -5.446 -3.729 -0.645 1.00 97.81 89 VAL A N 1
ATOM 687 C CA . VAL A 1 89 ? -4.528 -3.493 -1.755 1.00 97.81 89 VAL A CA 1
ATOM 688 C C . VAL A 1 89 ? -5.311 -3.199 -3.031 1.00 97.81 89 VAL A C 1
ATOM 690 O O . VAL A 1 89 ? -6.329 -3.842 -3.287 1.00 97.81 89 VAL A O 1
ATOM 693 N N . ARG A 1 90 ? -4.833 -2.239 -3.827 1.00 95.88 90 ARG A N 1
ATOM 694 C CA . ARG A 1 90 ? -5.342 -1.936 -5.173 1.00 95.88 90 ARG A CA 1
ATOM 695 C C . ARG A 1 90 ? -4.203 -1.564 -6.119 1.00 95.88 90 ARG A C 1
ATOM 697 O O . ARG A 1 90 ? -3.154 -1.102 -5.671 1.00 95.88 90 ARG A O 1
ATOM 704 N N . LEU A 1 91 ? -4.427 -1.701 -7.422 1.00 95.38 91 LEU A N 1
ATOM 705 C CA . LEU A 1 91 ? -3.554 -1.082 -8.419 1.00 95.38 91 LEU A CA 1
ATOM 706 C C . LEU A 1 91 ? -3.646 0.441 -8.309 1.00 95.38 91 LEU A C 1
ATOM 708 O O . LEU A 1 91 ? -4.723 0.986 -8.053 1.00 95.38 91 LEU A O 1
ATOM 712 N N . ALA A 1 92 ? -2.513 1.121 -8.473 1.00 89.81 92 ALA A N 1
ATOM 713 C CA . ALA A 1 92 ? -2.533 2.570 -8.599 1.00 89.81 92 ALA A CA 1
ATOM 714 C C . ALA A 1 92 ? -3.280 2.967 -9.890 1.00 89.81 92 ALA A C 1
ATOM 716 O O . ALA A 1 92 ? -3.105 2.281 -10.901 1.00 89.81 92 ALA A O 1
ATOM 717 N N . PRO A 1 93 ? -4.076 4.053 -9.866 1.00 80.88 93 PRO A N 1
ATOM 718 C CA . PRO A 1 93 ? -4.758 4.565 -11.054 1.00 80.88 93 PRO A CA 1
ATOM 719 C C . PRO A 1 93 ? -3.777 5.043 -12.130 1.00 80.88 93 PRO A C 1
ATOM 721 O O . PRO A 1 93 ? -2.611 5.373 -11.789 1.00 80.88 93 PRO A O 1
#

Radius of gyration: 19.86 Å; chains: 1; bounding box: 38×32×62 Å

Secondary structure (DSSP, 8-state):
-HHHHHHHHHHHHHHHHHHTSPPPPPPHHHHHHHHHHHHHHHT----SEEEEEPP-S--TTS--EEEEEE---TT---EEEEETTT--EEE--

Sequence (93 aa):
MPRTAALLVLAVLLQITAACQPRMPVTRIEAASAARNWCLRDGHPWGDPVETTGPGEPEADGRRWWTVRFHAEPGEKRVVQVNADTGWVRLAP

Foldseek 3Di:
DVVVVVVVVVVVVVVVVVVPPQQDWQDQVLLQVLLCVVCVVVVNPLDGWPDWDDFDQADPVRWTWIWTFGDDDVPDGRIKIATGRPRDIDHDD